Protein AF-A0A931HGM5-F1 (afdb_monomer)

Solvent-accessible surface area (backbone atoms only — not comparable to full-atom values): 10064 Å² total; per-residue (Å²): 142,82,61,87,71,67,80,77,74,72,89,74,84,61,95,77,61,71,68,62,63,55,56,57,54,52,56,56,52,62,60,61,59,74,74,60,76,81,70,80,70,72,78,72,76,71,59,78,75,48,71,65,60,51,50,51,56,50,50,49,51,54,39,51,50,50,28,52,55,41,55,72,74,51,59,32,79,78,29,49,91,59,50,63,74,54,26,58,67,41,88,51,66,53,54,22,47,35,36,49,28,54,55,52,47,52,55,47,51,59,53,30,75,77,73,48,56,67,65,36,38,55,26,47,52,52,39,47,54,51,53,53,49,41,59,56,71,26,65,90,47,67,66,60,51,50,54,50,50,55,50,35,52,48,49,27,54,50,30,47,42,69,59,34,61,61,90,82,76,66,131

Sequence (171 aa):
MESLSDLFSAGTAPWWAAPVALVVGVVLGVVAARGGRKATRQPAPAPVLRATDRALHVRFLQVADNVHNHLFELDRSELADVELDEALQSEDPRLRAIARGIVDLDAIVNEMRLTAPDPVLAAAESAFAFLTAASSDGIDDQDGFRDRYVTEKRRFVDAVRSTHPPATARP

pLDDT: mean 79.05, std 20.34, range [37.41, 98.25]

Mean predicted aligned error: 14.33 Å

Radius of gyration: 28.35 Å; Cα contacts (8 Å, |Δi|>4): 114; chains: 1; bounding box: 48×68×76 Å

Foldseek 3Di:
DDDPVVVPPDDDDPPVPVPPVVVVVVVVVVVVCVPPDPPPPPPDPQDAQDPVNVVLLVQLVVLLVLLLVLLLVDAQVVLEPDDLVNLCVDPPPSSVSNSVSLVSLVVSLVVCVVPPDPQLSVLSVVSSVLSVCCSNRPDPDSVVSVVVNVVSVVSNVVSVCVSNPPPPPDD

Structure (mmCIF, N/CA/C/O backbone):
data_AF-A0A931HGM5-F1
#
_entry.id   AF-A0A931HGM5-F1
#
loop_
_atom_site.group_PDB
_atom_site.id
_atom_site.type_symbol
_atom_site.label_atom_id
_atom_site.label_alt_id
_atom_site.label_comp_id
_atom_site.label_asym_id
_atom_site.label_entity_id
_atom_site.label_seq_id
_atom_site.pdbx_PDB_ins_code
_atom_site.Cartn_x
_atom_site.Cartn_y
_atom_site.Cartn_z
_atom_site.occupancy
_atom_site.B_iso_or_equiv
_atom_site.auth_seq_id
_atom_site.auth_comp_id
_atom_site.auth_asym_id
_atom_site.auth_atom_id
_atom_site.pdbx_PDB_model_num
ATOM 1 N N . MET A 1 1 ? -20.161 -54.044 -53.534 1.00 44.50 1 MET A N 1
ATOM 2 C CA . MET A 1 1 ? -18.789 -53.539 -53.317 1.00 44.50 1 MET A CA 1
ATOM 3 C C . MET A 1 1 ? -18.616 -52.367 -54.255 1.00 44.50 1 MET A C 1
ATOM 5 O O . MET A 1 1 ? -18.161 -52.541 -55.373 1.00 44.50 1 MET A O 1
ATOM 9 N N . GLU A 1 2 ? -19.074 -51.207 -53.806 1.00 37.41 2 GLU A N 1
ATOM 10 C CA . GLU A 1 2 ? -18.875 -49.926 -54.479 1.00 37.41 2 GLU A CA 1
ATOM 11 C C . GLU A 1 2 ? -17.901 -49.151 -53.601 1.00 37.41 2 GLU A C 1
ATOM 13 O O . GLU A 1 2 ? -18.021 -49.126 -52.372 1.00 37.41 2 GLU A O 1
ATOM 18 N N . SER A 1 3 ? -16.818 -48.715 -54.229 1.00 44.69 3 SER A N 1
ATOM 19 C CA . SER A 1 3 ? -15.608 -48.288 -53.549 1.00 44.69 3 SER A CA 1
ATOM 20 C C . SER A 1 3 ? -15.699 -46.817 -53.159 1.00 44.69 3 SER A C 1
ATOM 22 O O . SER A 1 3 ? -16.378 -46.025 -53.806 1.00 44.69 3 SER A O 1
ATOM 24 N N . LEU A 1 4 ? -14.926 -46.432 -52.145 1.00 47.69 4 LEU A N 1
ATOM 25 C CA . LEU A 1 4 ? -14.771 -45.058 -51.653 1.00 47.69 4 LEU A CA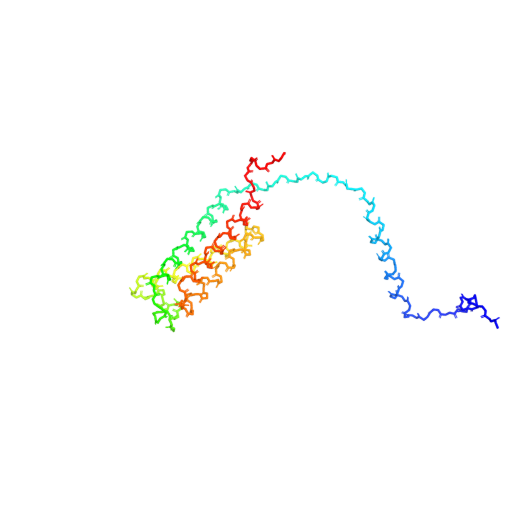 1
ATOM 26 C C . LEU A 1 4 ? -14.318 -44.036 -52.721 1.00 47.69 4 LEU A C 1
ATOM 28 O O . LEU A 1 4 ? -14.215 -42.851 -52.418 1.00 47.69 4 LEU A O 1
ATOM 32 N N . SER A 1 5 ? -14.053 -44.467 -53.958 1.00 53.81 5 SER A N 1
ATOM 33 C CA . SER A 1 5 ? -13.707 -43.586 -55.074 1.00 53.81 5 SER A CA 1
ATOM 34 C C . SER A 1 5 ? -14.916 -42.970 -55.797 1.00 53.81 5 SER A C 1
ATOM 36 O O . SER A 1 5 ? -14.749 -41.922 -56.417 1.00 53.81 5 SER A O 1
ATOM 38 N N . ASP A 1 6 ? -16.137 -43.496 -55.622 1.00 48.44 6 ASP A N 1
ATOM 39 C CA . ASP A 1 6 ? -17.346 -42.901 -56.228 1.00 48.44 6 ASP A CA 1
ATOM 40 C C . ASP A 1 6 ? -17.908 -41.700 -55.449 1.00 48.44 6 ASP A C 1
ATOM 42 O O . ASP A 1 6 ? -18.679 -40.908 -55.990 1.00 48.44 6 ASP A O 1
ATOM 46 N N . LEU A 1 7 ? -17.476 -41.481 -54.200 1.00 48.94 7 LEU A N 1
ATOM 47 C CA . LEU A 1 7 ? -17.937 -40.336 -53.404 1.00 48.94 7 LEU A CA 1
ATOM 48 C C . LEU A 1 7 ? -17.189 -39.022 -53.709 1.00 48.94 7 LEU A C 1
ATOM 50 O O . LEU A 1 7 ? -17.550 -37.980 -53.167 1.00 48.94 7 LEU A O 1
ATOM 54 N N . PHE A 1 8 ? -16.159 -39.045 -54.564 1.00 49.16 8 PHE A N 1
ATOM 55 C CA . PHE A 1 8 ? -15.348 -37.859 -54.885 1.00 49.16 8 PHE A CA 1
ATOM 56 C C . PHE A 1 8 ? -15.570 -37.288 -56.294 1.00 49.16 8 PHE A C 1
ATOM 58 O O . PHE A 1 8 ? -14.955 -36.275 -56.624 1.00 49.16 8 PHE A O 1
ATOM 65 N N . SER A 1 9 ? -16.440 -37.882 -57.121 1.00 52.69 9 SER A N 1
ATOM 66 C CA . SER A 1 9 ? -16.627 -37.439 -58.518 1.00 52.69 9 SER A CA 1
ATOM 67 C C . SER A 1 9 ? -17.987 -36.804 -58.845 1.00 52.69 9 SER A C 1
ATOM 69 O O . SER A 1 9 ? -18.183 -36.319 -59.956 1.00 52.69 9 SER A O 1
ATOM 71 N N . ALA A 1 10 ? -18.922 -36.716 -57.896 1.00 43.66 10 ALA A N 1
ATOM 72 C CA . ALA A 1 10 ? -20.206 -36.056 -58.131 1.00 43.66 10 ALA A CA 1
ATOM 73 C C . ALA A 1 10 ? -20.186 -34.614 -57.604 1.00 43.66 10 ALA A C 1
ATOM 75 O O . ALA A 1 10 ? -20.124 -34.358 -56.402 1.00 43.66 10 ALA A O 1
ATOM 76 N N . GLY A 1 11 ? -20.209 -33.663 -58.536 1.00 51.84 11 GLY A N 1
ATOM 77 C CA . GLY A 1 11 ? -20.207 -32.238 -58.259 1.00 51.84 11 GLY A CA 1
ATOM 78 C C . GLY A 1 11 ? -21.385 -31.783 -57.402 1.00 51.84 11 GLY A C 1
ATOM 79 O O . GLY A 1 11 ? -22.530 -32.141 -57.656 1.00 51.84 11 GLY A O 1
ATOM 80 N N . THR A 1 12 ? -21.056 -30.964 -56.405 1.00 52.06 12 THR A N 1
ATOM 81 C CA . THR A 1 12 ? -21.740 -29.761 -55.889 1.00 52.06 12 THR A CA 1
ATOM 82 C C . THR A 1 12 ? -21.329 -29.623 -54.426 1.00 52.06 12 THR A C 1
ATOM 84 O O . THR A 1 12 ? -21.942 -30.195 -53.534 1.00 52.06 12 THR A O 1
ATOM 87 N N . ALA A 1 13 ? -20.235 -28.902 -54.158 1.00 46.31 13 ALA A N 1
ATOM 88 C CA . ALA A 1 13 ? -19.852 -28.624 -52.779 1.00 46.31 13 ALA A CA 1
ATOM 89 C C . ALA A 1 13 ? -20.894 -27.662 -52.172 1.00 46.31 13 ALA A C 1
ATOM 91 O O . ALA A 1 13 ? -21.050 -26.548 -52.683 1.00 46.31 13 ALA A O 1
ATOM 92 N N . PRO A 1 14 ? -21.632 -28.057 -51.119 1.00 50.88 14 PRO A N 1
ATOM 93 C CA . PRO A 1 14 ? -22.568 -27.167 -50.453 1.00 50.88 14 PRO A CA 1
ATOM 94 C C . PRO A 1 14 ? -21.780 -26.033 -49.792 1.00 50.88 14 PRO A C 1
ATOM 96 O O . PRO A 1 14 ? -20.697 -26.242 -49.242 1.00 50.88 14 PRO A O 1
ATOM 99 N N . TRP A 1 15 ? -22.337 -24.823 -49.824 1.00 54.81 15 TRP A N 1
ATOM 100 C CA . TRP A 1 15 ? -21.762 -23.552 -49.349 1.00 54.81 15 TRP A CA 1
ATOM 101 C C . TRP A 1 15 ? -21.380 -23.522 -47.848 1.00 54.81 15 TRP A C 1
ATOM 103 O O . TRP A 1 15 ? -21.013 -22.485 -47.307 1.00 54.81 15 TRP A O 1
ATOM 113 N N . TRP A 1 16 ? -21.464 -24.667 -47.169 1.00 53.88 16 TRP A N 1
ATOM 114 C CA . TRP A 1 16 ? -21.264 -24.876 -45.739 1.00 53.88 16 TRP A CA 1
ATOM 115 C C . TRP A 1 16 ? -19.923 -25.586 -45.490 1.00 53.88 16 TRP A C 1
ATOM 117 O O . TRP A 1 16 ? -19.516 -25.746 -44.346 1.00 53.88 16 TRP A O 1
ATOM 127 N N . ALA A 1 17 ? -19.215 -26.002 -46.550 1.00 48.31 17 ALA A N 1
ATOM 128 C CA . ALA A 1 17 ? -17.909 -26.660 -46.475 1.00 48.31 17 ALA A CA 1
ATOM 129 C C . ALA A 1 17 ? -16.714 -25.681 -46.429 1.00 48.31 17 ALA A C 1
ATOM 131 O O . ALA A 1 17 ? -15.567 -26.105 -46.297 1.00 48.31 17 ALA A O 1
ATOM 132 N N . ALA A 1 18 ? -16.962 -24.369 -46.490 1.00 50.12 18 ALA A N 1
ATOM 133 C CA . ALA A 1 18 ? -15.926 -23.341 -46.391 1.00 50.12 18 ALA A CA 1
ATOM 134 C C . ALA A 1 18 ? -15.242 -23.183 -45.005 1.00 50.12 18 ALA A C 1
ATOM 136 O O . ALA A 1 18 ? -14.083 -22.771 -44.997 1.00 50.12 18 ALA A O 1
ATOM 137 N N . PRO A 1 19 ? -15.833 -23.524 -43.835 1.00 48.06 19 PRO A N 1
ATOM 138 C CA . PRO A 1 19 ? -15.134 -23.326 -42.564 1.00 48.06 19 PRO A CA 1
ATOM 139 C C . PRO A 1 19 ? -14.239 -24.506 -42.151 1.00 48.06 19 PRO A C 1
ATOM 141 O O . PRO A 1 19 ? -13.358 -24.331 -41.313 1.00 48.06 19 PRO A O 1
ATOM 144 N N . VAL A 1 20 ? -14.410 -25.704 -42.722 1.00 47.19 20 VAL A N 1
ATOM 145 C CA . VAL A 1 20 ? -13.714 -26.911 -42.225 1.00 47.19 20 VAL A CA 1
ATOM 146 C C . VAL A 1 20 ? -12.306 -27.069 -42.818 1.00 47.19 20 VAL A C 1
ATOM 148 O O . VAL A 1 20 ? -11.400 -27.546 -42.137 1.00 47.19 20 VAL A O 1
ATOM 151 N N . ALA A 1 21 ? -12.061 -26.575 -44.036 1.00 43.62 21 ALA A N 1
ATOM 152 C CA . ALA A 1 21 ? -10.720 -26.591 -44.635 1.00 43.62 21 ALA A CA 1
ATOM 153 C C . ALA A 1 21 ? -9.740 -25.602 -43.965 1.00 43.62 21 ALA A C 1
ATOM 155 O O . ALA A 1 21 ? -8.526 -25.806 -44.006 1.00 43.62 21 ALA A O 1
ATOM 156 N N . LEU A 1 22 ? -10.252 -24.565 -43.290 1.00 43.91 22 LEU A N 1
ATOM 157 C CA . LEU A 1 22 ? -9.434 -23.574 -42.582 1.00 43.91 22 LEU A CA 1
ATOM 158 C C . LEU A 1 22 ? -8.852 -24.150 -41.277 1.00 43.91 22 LEU A C 1
ATOM 160 O O . LEU A 1 22 ? -7.722 -23.840 -40.907 1.00 43.91 22 LEU A O 1
ATOM 164 N N . VAL A 1 23 ? -9.566 -25.072 -40.624 1.00 47.09 23 VAL A N 1
ATOM 165 C CA . VAL A 1 23 ? -9.097 -25.705 -39.380 1.00 47.09 23 VAL A CA 1
ATOM 166 C C . VAL A 1 23 ? -7.940 -26.676 -39.647 1.00 47.09 23 VAL A C 1
ATOM 168 O O . VAL A 1 23 ? -6.970 -26.701 -38.891 1.00 47.09 23 VAL A O 1
ATOM 171 N N . VAL A 1 24 ? -7.969 -27.418 -40.759 1.00 46.81 24 VAL A N 1
ATOM 172 C CA . VAL A 1 24 ? -6.895 -28.375 -41.098 1.00 46.81 24 VAL A CA 1
ATOM 173 C C . VAL A 1 24 ? -5.611 -27.659 -41.549 1.00 46.81 24 VAL A C 1
ATOM 175 O O . VAL A 1 24 ? -4.514 -28.087 -41.188 1.00 46.81 24 VAL A O 1
ATOM 178 N N . GLY A 1 25 ? -5.723 -26.523 -42.249 1.00 42.84 25 GLY A N 1
ATOM 179 C CA . GLY A 1 25 ? -4.566 -25.697 -42.620 1.00 42.84 25 GLY A CA 1
ATOM 180 C C . GLY A 1 25 ? -3.856 -25.059 -41.418 1.00 42.84 25 GLY A C 1
ATOM 181 O O . GLY A 1 25 ? -2.626 -25.011 -41.375 1.00 42.84 25 GLY A O 1
ATOM 182 N N . VAL A 1 26 ? -4.612 -24.633 -40.400 1.00 50.12 26 VAL A N 1
ATOM 183 C CA . VAL A 1 26 ? -4.046 -24.038 -39.177 1.00 50.12 26 VAL A CA 1
ATOM 184 C C . VAL A 1 26 ? -3.312 -25.084 -38.334 1.00 50.12 26 VAL A C 1
ATOM 186 O O . VAL A 1 26 ? -2.217 -24.812 -37.845 1.00 50.12 26 VAL A O 1
ATOM 189 N N . VAL A 1 27 ? -3.835 -26.309 -38.219 1.00 48.22 27 VAL A N 1
ATOM 190 C CA . VAL A 1 27 ? -3.177 -27.362 -37.423 1.00 48.22 27 VAL A CA 1
ATOM 191 C C . VAL A 1 27 ? -1.854 -27.821 -38.059 1.00 48.22 27 VAL A C 1
ATOM 193 O O . VAL A 1 27 ? -0.875 -28.029 -37.341 1.00 48.22 27 VAL A O 1
ATOM 196 N N . LEU A 1 28 ? -1.757 -27.886 -39.393 1.00 46.56 28 LEU A N 1
ATOM 197 C CA . LEU A 1 28 ? -0.495 -28.211 -40.078 1.00 46.56 28 LEU A CA 1
ATOM 198 C C . LEU A 1 28 ? 0.530 -27.061 -40.059 1.00 46.56 28 LEU A C 1
ATOM 200 O O . LEU A 1 28 ? 1.734 -27.323 -39.999 1.00 46.56 28 LEU A O 1
ATOM 204 N N . GLY A 1 29 ? 0.085 -25.800 -40.009 1.00 40.12 29 GLY A N 1
ATOM 205 C CA . GLY A 1 29 ? 0.968 -24.647 -39.779 1.00 40.12 29 GLY A CA 1
ATOM 206 C C . GLY A 1 29 ? 1.578 -24.622 -38.370 1.00 40.12 29 GLY A C 1
ATOM 207 O O . GLY A 1 29 ? 2.754 -24.295 -38.202 1.00 40.12 29 GLY A O 1
ATOM 208 N N . VAL A 1 30 ? 0.814 -25.045 -37.357 1.00 49.66 30 VAL A N 1
ATOM 209 C CA . VAL A 1 30 ? 1.266 -25.083 -35.953 1.00 49.66 30 VAL A CA 1
ATOM 210 C C . VAL A 1 30 ? 2.291 -26.199 -35.701 1.00 49.66 30 VAL A C 1
ATOM 212 O O . VAL A 1 30 ? 3.183 -26.033 -34.867 1.00 49.66 30 VAL A O 1
ATOM 215 N N . VAL A 1 31 ? 2.248 -27.308 -36.450 1.00 45.56 31 VAL A N 1
ATOM 216 C CA . VAL A 1 31 ? 3.240 -28.393 -36.309 1.00 45.56 31 VAL A CA 1
ATOM 217 C C . VAL A 1 31 ? 4.536 -28.103 -37.084 1.00 45.56 31 VAL A C 1
ATOM 219 O O . VAL A 1 31 ? 5.619 -28.416 -36.587 1.00 45.56 31 VAL A O 1
ATOM 222 N N . ALA A 1 32 ? 4.479 -27.417 -38.234 1.00 46.56 32 ALA A N 1
ATOM 223 C CA . ALA A 1 32 ? 5.679 -27.037 -38.995 1.00 46.56 32 ALA A CA 1
ATOM 224 C C . ALA A 1 32 ? 6.484 -25.885 -38.351 1.00 46.56 32 ALA A C 1
ATOM 226 O O . ALA A 1 32 ? 7.706 -25.815 -38.502 1.00 46.56 32 ALA A O 1
ATOM 227 N N . ALA A 1 33 ? 5.842 -25.023 -37.555 1.00 45.97 33 ALA A N 1
ATOM 228 C CA . ALA A 1 33 ? 6.525 -23.959 -36.812 1.00 45.97 33 ALA A CA 1
ATOM 229 C C . ALA A 1 33 ? 7.377 -24.469 -35.629 1.00 45.97 33 ALA A C 1
ATOM 231 O O . ALA A 1 33 ? 8.134 -23.698 -35.039 1.00 45.97 33 ALA A O 1
ATOM 232 N N . ARG A 1 34 ? 7.325 -25.770 -35.298 1.00 46.25 34 ARG A N 1
ATOM 233 C CA . ARG A 1 34 ? 8.162 -26.375 -34.245 1.00 46.25 34 ARG A CA 1
ATOM 234 C C . ARG A 1 34 ? 9.606 -26.659 -34.694 1.00 46.25 34 ARG A C 1
ATOM 236 O O . ARG A 1 34 ? 10.449 -26.952 -33.851 1.00 46.25 34 ARG A O 1
ATOM 243 N N . GLY A 1 35 ? 9.900 -26.540 -35.994 1.00 47.34 35 GLY A N 1
ATOM 244 C CA . GLY A 1 35 ? 11.244 -26.689 -36.578 1.00 47.34 35 GLY A CA 1
ATOM 245 C C . GLY A 1 35 ? 11.907 -25.373 -37.011 1.00 47.34 35 GLY A C 1
ATOM 246 O O . GLY A 1 35 ? 13.024 -25.380 -37.530 1.00 47.34 35 GLY A O 1
ATOM 247 N N . GLY A 1 36 ? 11.233 -24.236 -36.815 1.00 39.41 36 GLY A N 1
ATOM 248 C CA . GLY A 1 36 ? 11.745 -22.919 -37.176 1.00 39.41 36 GLY A CA 1
ATOM 249 C C . GLY A 1 36 ? 12.859 -22.491 -36.229 1.00 39.41 36 GLY A C 1
ATOM 250 O O . GLY A 1 36 ? 12.602 -22.166 -35.074 1.00 39.41 36 GLY A O 1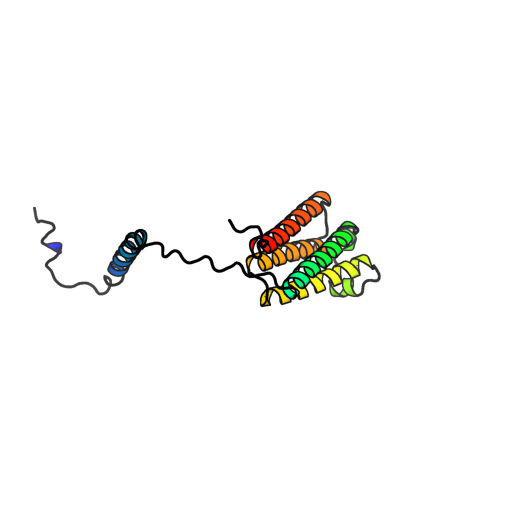
ATOM 251 N N . ARG A 1 37 ? 14.096 -22.530 -36.734 1.00 48.97 37 ARG A N 1
ATOM 252 C CA . ARG A 1 37 ? 15.330 -21.970 -36.159 1.00 48.97 37 ARG A CA 1
ATOM 253 C C . ARG A 1 37 ? 15.045 -20.929 -35.074 1.00 48.97 37 ARG A C 1
ATOM 255 O O . ARG A 1 37 ? 14.545 -19.847 -35.376 1.00 48.97 37 ARG A O 1
ATOM 262 N N . LYS A 1 38 ? 15.428 -21.246 -33.831 1.00 45.50 38 LYS A N 1
ATOM 263 C CA . LYS A 1 38 ? 15.624 -20.253 -32.772 1.00 45.50 38 LYS A CA 1
ATOM 264 C C . LYS A 1 38 ? 16.602 -19.215 -33.313 1.00 45.50 38 LYS A C 1
ATOM 266 O O . LYS A 1 38 ? 17.812 -19.405 -33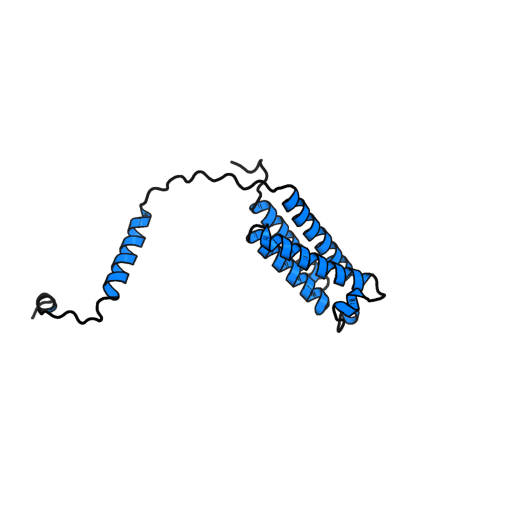.242 1.00 45.50 38 LYS A O 1
ATOM 271 N N . ALA A 1 39 ? 16.075 -18.132 -33.872 1.00 49.34 39 ALA A N 1
ATOM 272 C CA . ALA A 1 39 ? 16.796 -16.882 -33.886 1.00 49.34 39 ALA A CA 1
ATOM 273 C C . ALA A 1 39 ? 17.118 -16.625 -32.417 1.00 49.34 39 ALA A C 1
ATOM 275 O O . ALA A 1 39 ? 16.211 -16.489 -31.592 1.00 49.34 39 ALA A O 1
ATOM 276 N N . THR A 1 40 ? 18.399 -16.689 -32.072 1.00 51.84 40 THR A N 1
ATOM 277 C CA . THR A 1 40 ? 18.929 -16.228 -30.797 1.00 51.84 40 THR A CA 1
ATOM 278 C C . THR A 1 40 ? 18.583 -14.750 -30.716 1.00 51.84 40 THR A C 1
ATOM 280 O O . THR A 1 40 ? 19.341 -13.884 -31.141 1.00 51.84 40 THR A O 1
ATOM 283 N N . ARG A 1 41 ? 17.363 -14.462 -30.249 1.00 55.41 41 ARG A N 1
ATOM 284 C CA . ARG A 1 41 ? 16.932 -13.125 -29.885 1.00 55.41 41 ARG A CA 1
ATOM 285 C C . ARG A 1 41 ? 17.872 -12.749 -28.760 1.00 55.41 41 ARG A C 1
ATOM 287 O O . ARG A 1 41 ? 17.796 -13.323 -27.676 1.00 55.41 41 ARG A O 1
ATOM 294 N N . GLN A 1 42 ? 18.831 -11.890 -29.082 1.00 52.94 42 GLN A N 1
ATOM 295 C CA . GLN A 1 42 ? 19.751 -11.340 -28.105 1.00 52.94 42 GLN A CA 1
ATOM 296 C C . GLN A 1 42 ? 18.889 -10.847 -26.938 1.00 52.94 42 GLN A C 1
ATOM 298 O O . GLN A 1 42 ? 17.936 -10.101 -27.196 1.00 52.94 42 GLN A O 1
ATOM 303 N N . PRO A 1 43 ? 19.115 -11.325 -25.700 1.00 57.41 43 PRO A N 1
ATOM 304 C CA . PRO A 1 43 ? 18.337 -10.857 -24.569 1.00 57.41 43 PRO A CA 1
ATOM 305 C C . PRO A 1 43 ? 18.522 -9.345 -24.510 1.00 57.41 43 PRO A C 1
ATOM 307 O O . PRO A 1 43 ? 19.642 -8.855 -24.342 1.00 57.41 43 PRO A O 1
ATOM 310 N N . ALA A 1 44 ? 17.434 -8.606 -24.740 1.00 61.72 44 ALA A N 1
ATOM 311 C CA . ALA A 1 44 ? 17.449 -7.170 -24.540 1.00 61.72 44 ALA A CA 1
ATOM 312 C C . ALA A 1 44 ? 17.893 -6.935 -23.089 1.00 61.72 44 ALA A C 1
ATOM 314 O O . ALA A 1 44 ? 17.422 -7.651 -22.197 1.00 61.72 44 ALA A O 1
ATOM 315 N N . PRO A 1 45 ? 18.834 -6.011 -22.840 1.00 60.91 45 PRO A N 1
ATOM 316 C CA . PRO A 1 45 ? 19.283 -5.747 -21.485 1.00 60.91 45 PRO A CA 1
ATOM 317 C C . PRO A 1 45 ? 18.064 -5.405 -20.628 1.00 60.91 45 PRO A C 1
ATOM 319 O O . PRO A 1 45 ? 17.244 -4.577 -21.027 1.00 60.91 45 PRO A O 1
ATOM 322 N N . ALA A 1 46 ? 17.940 -6.067 -19.473 1.00 63.72 46 ALA A N 1
ATOM 323 C CA . ALA A 1 46 ? 16.863 -5.779 -18.536 1.00 63.72 46 ALA A CA 1
ATOM 324 C C . ALA A 1 46 ? 16.837 -4.269 -18.234 1.00 63.72 46 ALA A C 1
ATOM 326 O O . ALA A 1 46 ? 17.912 -3.675 -18.052 1.00 63.72 46 ALA A O 1
ATOM 327 N N . PRO A 1 47 ? 15.652 -3.637 -18.226 1.00 67.75 47 PRO A N 1
ATOM 328 C CA . PRO A 1 47 ? 15.540 -2.203 -18.020 1.00 67.75 47 PRO A CA 1
ATOM 329 C C . PRO A 1 47 ? 16.115 -1.833 -16.652 1.00 67.75 47 PRO A C 1
ATOM 331 O O . PRO A 1 47 ? 15.726 -2.377 -15.617 1.00 67.75 47 PRO A O 1
ATOM 334 N N . VAL A 1 48 ? 17.068 -0.902 -16.650 1.00 75.25 48 VAL A N 1
ATOM 335 C CA . VAL A 1 48 ? 17.651 -0.366 -15.417 1.00 75.25 48 VAL A CA 1
ATOM 336 C C . VAL A 1 48 ? 16.559 0.379 -14.652 1.00 75.25 48 VAL A C 1
ATOM 338 O O . VAL A 1 48 ? 15.891 1.239 -15.227 1.00 75.25 48 VAL A O 1
ATOM 341 N N . LEU A 1 49 ? 16.387 0.062 -13.365 1.00 79.25 49 LEU A N 1
ATOM 342 C CA . LEU A 1 49 ? 15.458 0.780 -12.491 1.00 79.25 49 LEU A CA 1
ATOM 343 C C . LEU A 1 49 ? 15.882 2.248 -12.396 1.00 79.25 49 LEU A C 1
ATOM 345 O O . LEU A 1 49 ? 16.976 2.549 -11.907 1.00 79.25 49 LEU A O 1
ATOM 349 N N . ARG A 1 50 ? 15.029 3.165 -12.859 1.00 83.50 50 ARG A N 1
ATOM 350 C CA . ARG A 1 50 ? 15.313 4.600 -12.764 1.00 83.50 50 ARG A CA 1
ATOM 351 C C . ARG A 1 50 ? 15.197 5.056 -11.311 1.00 83.50 50 ARG A C 1
ATOM 353 O O . ARG A 1 50 ? 14.477 4.465 -10.509 1.00 83.50 50 ARG A O 1
ATOM 360 N N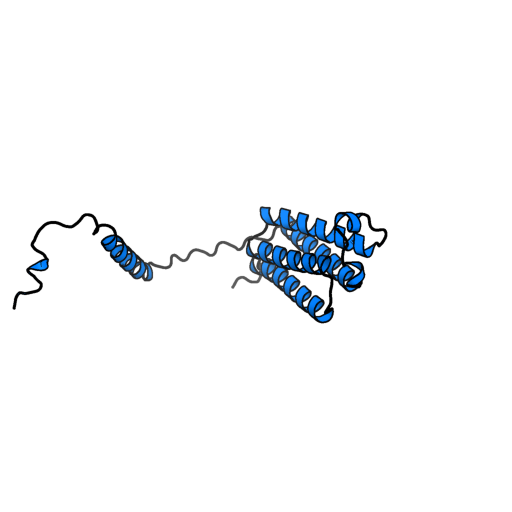 . ALA A 1 51 ? 15.900 6.135 -10.966 1.00 83.19 51 ALA A N 1
ATOM 361 C CA . ALA A 1 51 ? 15.872 6.685 -9.610 1.00 83.19 51 ALA A CA 1
ATOM 362 C C . ALA A 1 51 ? 14.454 7.097 -9.173 1.00 83.19 51 ALA A C 1
ATOM 364 O O . ALA A 1 51 ? 14.085 6.852 -8.028 1.00 83.19 51 ALA A O 1
ATOM 365 N N . THR A 1 52 ? 13.660 7.659 -10.090 1.00 82.31 52 THR A N 1
ATOM 366 C CA . THR A 1 52 ? 12.262 8.048 -9.846 1.00 82.31 52 THR A CA 1
ATOM 367 C C . THR A 1 52 ? 11.382 6.837 -9.544 1.00 82.31 52 THR A C 1
ATOM 369 O O . THR A 1 52 ? 10.736 6.810 -8.502 1.00 82.31 52 THR A O 1
ATOM 372 N N . ASP A 1 53 ? 11.446 5.794 -10.374 1.00 87.50 53 ASP A N 1
ATOM 373 C CA . ASP A 1 53 ? 10.685 4.552 -10.171 1.00 87.50 53 ASP A CA 1
ATOM 374 C C . ASP A 1 53 ? 11.068 3.896 -8.834 1.00 87.50 53 ASP A C 1
ATOM 376 O O . ASP A 1 53 ? 10.222 3.450 -8.062 1.00 87.50 53 ASP A O 1
ATOM 380 N N . ARG A 1 54 ? 12.365 3.907 -8.495 1.00 90.56 54 ARG A N 1
ATOM 381 C CA . ARG A 1 54 ? 12.846 3.436 -7.192 1.00 90.56 54 ARG A CA 1
ATOM 382 C C . ARG A 1 54 ? 12.258 4.246 -6.037 1.00 90.56 54 ARG A C 1
ATOM 384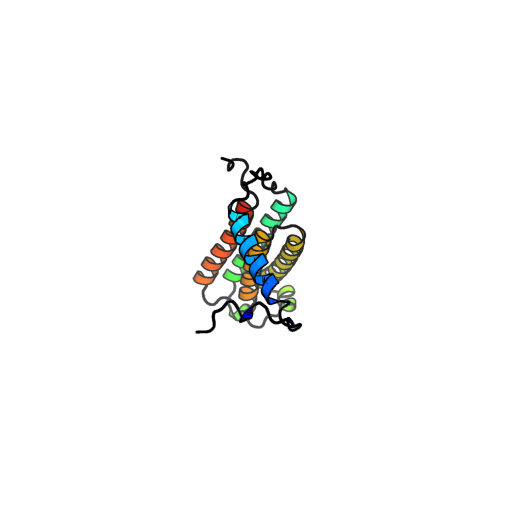 O O . ARG A 1 54 ? 11.875 3.649 -5.034 1.00 90.56 54 ARG A O 1
ATOM 391 N N . ALA A 1 55 ? 12.224 5.573 -6.148 1.00 93.38 55 ALA A N 1
ATOM 392 C CA . ALA A 1 55 ? 11.660 6.437 -5.116 1.00 93.38 55 ALA A CA 1
ATOM 393 C C . ALA A 1 55 ? 10.164 6.157 -4.915 1.00 93.38 55 ALA A C 1
ATOM 395 O O . ALA A 1 55 ? 9.724 6.052 -3.772 1.00 93.38 55 ALA A O 1
ATOM 396 N N . LEU A 1 56 ? 9.418 5.941 -6.003 1.00 95.12 56 LEU A N 1
ATOM 397 C CA . LEU A 1 56 ? 8.003 5.579 -5.958 1.00 95.12 56 LEU A CA 1
ATOM 398 C C . LEU A 1 56 ? 7.781 4.234 -5.247 1.00 95.12 56 LEU A C 1
ATOM 400 O O . LEU A 1 56 ? 6.982 4.158 -4.317 1.00 95.12 56 LEU A O 1
ATOM 404 N N . HIS A 1 57 ? 8.554 3.197 -5.593 1.00 95.44 57 HIS A N 1
ATOM 405 C CA . HIS A 1 57 ? 8.467 1.886 -4.932 1.00 95.44 57 HIS A CA 1
ATOM 406 C C . HIS A 1 57 ? 8.819 1.943 -3.436 1.00 95.44 57 HIS A C 1
ATOM 408 O O . HIS A 1 57 ? 8.209 1.252 -2.622 1.00 95.44 57 HIS A O 1
ATOM 414 N N . VAL A 1 58 ? 9.811 2.755 -3.057 1.00 96.75 58 VAL A N 1
ATOM 415 C CA . VAL A 1 58 ? 10.179 2.951 -1.645 1.00 96.75 58 VAL A CA 1
ATOM 416 C C . VAL A 1 58 ? 9.079 3.701 -0.899 1.00 96.75 58 VAL A C 1
ATOM 418 O O . VAL A 1 58 ? 8.733 3.305 0.211 1.00 96.75 58 VAL A O 1
ATOM 421 N N . ARG A 1 59 ? 8.497 4.740 -1.511 1.00 97.50 59 ARG A N 1
ATOM 422 C CA . ARG A 1 59 ? 7.377 5.485 -0.932 1.00 97.50 59 ARG A CA 1
ATOM 423 C C . ARG A 1 59 ? 6.166 4.578 -0.717 1.00 97.50 59 ARG A C 1
ATOM 425 O O . ARG A 1 59 ? 5.598 4.615 0.367 1.00 97.50 59 ARG A O 1
ATOM 432 N N . PHE A 1 60 ? 5.830 3.726 -1.690 1.00 98.19 60 PHE A N 1
ATOM 433 C CA . PHE A 1 60 ? 4.773 2.721 -1.546 1.00 98.19 60 PHE A CA 1
ATOM 434 C C . PHE A 1 60 ? 4.985 1.860 -0.294 1.00 98.19 60 PHE A C 1
ATOM 436 O O . PHE A 1 60 ? 4.108 1.785 0.562 1.00 98.19 60 PHE A O 1
ATOM 443 N N . LEU A 1 61 ? 6.179 1.273 -0.145 1.00 98.19 61 LEU A N 1
ATOM 444 C CA . LEU A 1 61 ? 6.513 0.440 1.013 1.00 98.19 61 LEU A CA 1
ATOM 445 C C . LEU A 1 61 ? 6.453 1.208 2.332 1.00 98.19 61 LEU A C 1
ATOM 447 O O . LEU A 1 61 ? 5.974 0.671 3.324 1.00 98.19 61 LEU A O 1
ATOM 451 N N . GLN A 1 62 ? 6.928 2.452 2.350 1.00 98.19 62 GLN A N 1
ATOM 452 C CA . GLN A 1 62 ? 6.915 3.275 3.554 1.00 98.19 62 GLN A CA 1
ATOM 453 C C . GLN A 1 62 ? 5.487 3.587 4.013 1.00 98.19 62 GLN A C 1
ATOM 455 O O . GLN A 1 62 ? 5.199 3.493 5.204 1.00 98.19 62 GLN A O 1
ATOM 460 N N . VAL A 1 63 ? 4.594 3.944 3.085 1.00 98.19 63 VAL A N 1
ATOM 461 C CA . VAL A 1 63 ? 3.189 4.214 3.417 1.00 98.19 63 VAL A CA 1
ATOM 462 C C . VAL A 1 63 ? 2.480 2.922 3.828 1.00 98.19 63 VAL A C 1
ATOM 464 O O . VAL A 1 63 ? 1.788 2.917 4.842 1.00 98.19 63 VAL A O 1
ATOM 467 N N . ALA A 1 64 ? 2.710 1.814 3.115 1.00 97.94 64 ALA A N 1
ATOM 468 C CA . ALA A 1 64 ? 2.144 0.509 3.457 1.00 97.94 64 ALA A CA 1
ATOM 469 C C . ALA A 1 64 ? 2.570 0.045 4.860 1.00 97.94 64 ALA A C 1
ATOM 471 O O . ALA A 1 64 ? 1.729 -0.389 5.643 1.00 97.94 64 ALA A O 1
ATOM 472 N N . ASP A 1 65 ? 3.853 0.206 5.206 1.00 97.75 65 ASP A N 1
ATOM 473 C CA . ASP A 1 65 ? 4.376 -0.124 6.535 1.00 97.75 65 ASP A CA 1
ATOM 474 C C . ASP A 1 65 ? 3.732 0.750 7.616 1.00 97.75 65 ASP A C 1
ATOM 476 O O . ASP A 1 65 ? 3.403 0.257 8.692 1.00 97.75 65 ASP A O 1
ATOM 480 N N . ASN A 1 66 ? 3.518 2.035 7.330 1.00 96.50 66 ASN A N 1
ATOM 481 C CA . ASN A 1 66 ? 2.871 2.944 8.268 1.00 96.50 66 ASN A CA 1
ATOM 482 C C . ASN A 1 66 ? 1.407 2.556 8.532 1.00 96.50 66 ASN A C 1
ATOM 484 O O . ASN A 1 66 ? 0.987 2.473 9.683 1.00 96.50 66 ASN A O 1
ATOM 488 N N . VAL A 1 67 ? 0.648 2.266 7.470 1.00 96.38 67 VAL A N 1
ATOM 489 C CA . VAL A 1 67 ? -0.742 1.795 7.576 1.00 96.38 67 VAL A CA 1
ATOM 490 C C . VAL A 1 67 ? -0.803 0.480 8.347 1.00 96.38 67 VAL A C 1
ATOM 492 O O . VAL A 1 67 ? -1.589 0.364 9.281 1.00 96.38 67 VAL A O 1
ATOM 495 N N . HIS A 1 68 ? 0.054 -0.486 8.006 1.00 95.94 68 HIS A N 1
ATOM 496 C CA . HIS A 1 68 ? 0.127 -1.771 8.698 1.00 95.94 68 HIS A CA 1
ATOM 497 C C . HIS A 1 68 ? 0.376 -1.608 10.202 1.00 95.94 68 HIS A C 1
ATOM 499 O O . HIS A 1 68 ? -0.331 -2.217 11.001 1.00 95.94 68 HIS A O 1
ATOM 505 N N . ASN A 1 69 ? 1.348 -0.777 10.588 1.00 94.50 69 ASN A N 1
ATOM 506 C CA . ASN A 1 69 ? 1.684 -0.567 11.995 1.00 94.50 69 ASN A CA 1
ATOM 507 C C . ASN A 1 69 ? 0.530 0.084 12.765 1.00 94.50 69 ASN A C 1
ATOM 509 O O . ASN A 1 69 ? 0.219 -0.355 13.866 1.00 94.50 69 ASN A O 1
ATOM 513 N N . HIS A 1 70 ? -0.136 1.089 12.190 1.00 93.62 70 HIS A N 1
ATOM 514 C CA . HIS A 1 70 ? -1.275 1.722 12.855 1.00 93.62 70 HIS A CA 1
ATOM 515 C C . HIS A 1 70 ? -2.494 0.806 12.943 1.00 93.62 70 HIS A C 1
ATOM 517 O O . HIS A 1 70 ? -3.152 0.794 13.977 1.00 93.62 70 HIS A O 1
ATOM 523 N N . LEU A 1 71 ? -2.764 0.005 11.909 1.00 91.06 71 LEU A N 1
ATOM 524 C CA . LEU A 1 71 ? -3.815 -1.014 11.959 1.00 91.06 71 LEU A CA 1
ATOM 525 C C . LEU A 1 71 ? -3.537 -2.066 13.036 1.00 91.06 71 LEU A C 1
ATOM 527 O O . LEU A 1 71 ? -4.461 -2.527 13.690 1.00 91.06 71 LEU A O 1
ATOM 531 N N . PHE A 1 72 ? -2.270 -2.423 13.247 1.00 87.19 72 PHE A N 1
ATOM 532 C CA . PHE A 1 72 ? -1.878 -3.360 14.298 1.00 87.19 72 PHE A CA 1
ATOM 533 C C . PHE A 1 72 ? -2.097 -2.799 15.717 1.00 87.19 72 PHE A C 1
ATOM 535 O O . PHE A 1 72 ? -2.244 -3.565 16.665 1.00 87.19 72 PHE A O 1
ATOM 542 N N . GLU A 1 73 ? -2.107 -1.473 15.877 1.00 84.94 73 GLU A N 1
ATOM 543 C CA . GLU A 1 73 ? -2.315 -0.792 17.163 1.00 84.94 73 GLU A CA 1
ATOM 544 C C . GLU A 1 73 ? -3.789 -0.495 17.492 1.00 84.94 73 GLU A C 1
ATOM 546 O O . GLU A 1 73 ? -4.067 -0.051 18.608 1.00 84.94 73 GLU A O 1
ATOM 551 N N . LEU A 1 74 ? -4.699 -0.673 16.532 1.00 82.56 74 LEU A N 1
ATOM 552 C CA . LEU A 1 74 ? -6.120 -0.330 16.634 1.00 82.56 74 LEU A CA 1
ATOM 553 C C . LEU A 1 74 ? -6.973 -1.580 16.851 1.00 82.56 74 LEU A C 1
ATOM 555 O O . LEU A 1 74 ? -6.775 -2.605 16.196 1.00 82.56 74 LEU A O 1
ATOM 559 N N . ASP A 1 75 ? -7.959 -1.476 17.740 1.00 77.94 75 ASP A N 1
ATOM 560 C CA . ASP A 1 75 ? -8.930 -2.548 17.938 1.00 77.94 75 ASP A CA 1
ATOM 561 C C . ASP A 1 75 ? -9.978 -2.535 16.818 1.00 77.94 75 ASP A C 1
ATOM 563 O O . ASP A 1 75 ? -10.403 -1.485 16.334 1.00 77.94 75 ASP A O 1
ATOM 567 N N . ARG A 1 76 ? -10.465 -3.718 16.424 1.00 76.19 76 ARG A N 1
ATOM 568 C CA . ARG A 1 76 ? -11.484 -3.860 15.367 1.00 76.19 76 ARG A CA 1
ATOM 569 C C . ARG A 1 76 ? -12.717 -2.982 15.597 1.00 76.19 76 ARG A C 1
ATOM 571 O O . ARG A 1 76 ? -13.260 -2.433 14.643 1.00 76.19 76 ARG A O 1
ATOM 578 N N . SER A 1 77 ? -13.162 -2.855 16.845 1.00 75.25 77 SER A N 1
ATOM 579 C CA . SER A 1 77 ? -14.335 -2.049 17.199 1.00 75.25 77 SER A CA 1
ATOM 580 C C . SER A 1 77 ? -14.152 -0.553 16.953 1.00 75.25 77 SER A C 1
ATOM 582 O O . SER A 1 77 ? -15.144 0.156 16.875 1.00 75.25 77 SER A O 1
ATOM 584 N N . GLU A 1 78 ? -12.911 -0.075 16.858 1.00 76.88 78 GLU A N 1
ATOM 585 C CA . GLU A 1 78 ? -12.594 1.334 16.599 1.00 76.88 78 GLU A CA 1
ATOM 586 C C . GLU A 1 78 ? -12.582 1.655 15.093 1.00 76.88 78 GLU A C 1
ATOM 588 O O . GLU A 1 78 ? -12.652 2.819 14.709 1.00 76.88 78 GLU A O 1
ATOM 593 N N . LEU A 1 79 ? -12.514 0.624 14.242 1.00 76.94 79 LEU A N 1
ATOM 594 C CA . LEU A 1 79 ? -12.582 0.733 12.780 1.00 76.94 79 LEU A CA 1
ATOM 595 C C . LEU A 1 79 ? -13.977 0.415 12.233 1.00 76.94 79 LEU A C 1
ATOM 597 O O . LEU A 1 79 ? -14.359 0.931 11.184 1.00 76.94 79 LEU A O 1
ATOM 601 N N . ALA A 1 80 ? -14.728 -0.438 12.934 1.00 69.38 80 ALA A N 1
ATOM 602 C CA . ALA A 1 80 ? -16.078 -0.811 12.546 1.00 69.38 80 ALA A CA 1
ATOM 603 C C . ALA A 1 80 ? -16.967 0.438 12.424 1.00 69.38 80 ALA A C 1
ATOM 605 O O . ALA A 1 80 ? -17.031 1.257 13.337 1.00 69.38 80 ALA A O 1
ATOM 606 N N . ASP A 1 81 ? -17.650 0.557 11.287 1.00 72.00 81 ASP A N 1
ATOM 607 C CA . ASP A 1 81 ? -18.610 1.619 10.961 1.00 72.00 81 ASP A CA 1
ATOM 608 C C . ASP A 1 81 ? -18.029 3.029 10.732 1.00 72.00 81 ASP A C 1
ATOM 610 O O . ASP A 1 81 ? -18.800 3.969 10.543 1.00 72.00 81 ASP A O 1
ATOM 614 N N . VAL A 1 82 ? -16.702 3.199 10.680 1.00 80.06 82 VAL A N 1
ATOM 615 C CA . VAL A 1 82 ? -16.093 4.507 10.384 1.00 80.06 82 VAL A CA 1
ATOM 616 C C . VAL A 1 82 ? -15.921 4.699 8.877 1.00 80.06 82 VAL A C 1
ATOM 618 O O . VAL A 1 82 ? -15.167 3.979 8.217 1.00 80.06 82 VAL A O 1
ATOM 621 N N . GLU A 1 83 ? -16.573 5.720 8.320 1.00 86.25 83 GLU A N 1
ATOM 622 C CA . GLU A 1 83 ? -16.367 6.104 6.921 1.00 86.25 83 GLU A CA 1
ATOM 623 C C . GLU A 1 83 ? -15.016 6.815 6.718 1.00 86.25 83 GLU A C 1
ATOM 625 O O . GLU A 1 83 ? -14.492 7.487 7.607 1.00 86.25 83 GLU A O 1
ATOM 630 N N . LEU A 1 84 ? -14.435 6.712 5.515 1.00 84.75 84 LEU A N 1
ATOM 631 C CA . LEU A 1 84 ? -13.108 7.272 5.221 1.00 84.75 84 LEU A CA 1
ATOM 632 C C . LEU A 1 84 ? -13.022 8.787 5.484 1.00 84.75 84 LEU A C 1
ATOM 634 O O . LEU A 1 84 ? -12.026 9.256 6.039 1.00 84.75 84 LEU A O 1
ATOM 638 N N . ASP A 1 85 ? -14.049 9.550 5.104 1.00 87.62 85 ASP A N 1
ATOM 639 C CA . ASP A 1 85 ? -14.081 11.005 5.300 1.00 87.62 85 ASP A CA 1
ATOM 640 C C . ASP A 1 85 ? -14.132 11.380 6.788 1.00 87.62 85 ASP A C 1
ATOM 642 O O . ASP A 1 85 ? -13.475 12.336 7.214 1.00 87.62 85 ASP A O 1
ATOM 646 N N . GLU A 1 86 ? -14.842 10.589 7.594 1.00 87.00 86 GLU A N 1
ATOM 647 C CA . GLU A 1 86 ? -14.874 10.734 9.049 1.00 87.00 86 GLU A CA 1
ATOM 648 C C . GLU A 1 86 ? -13.518 10.370 9.657 1.00 87.00 86 GLU A C 1
ATOM 650 O O . GLU A 1 86 ? -12.976 11.128 10.462 1.00 87.00 86 GLU A O 1
ATOM 655 N N . ALA A 1 87 ? -12.899 9.276 9.207 1.00 88.69 87 ALA A N 1
ATOM 656 C CA . ALA A 1 87 ? -11.570 8.865 9.649 1.00 88.69 87 ALA A CA 1
ATOM 657 C C . ALA A 1 87 ? -10.498 9.931 9.345 1.00 88.69 87 ALA A C 1
ATOM 659 O O . ALA A 1 87 ? -9.628 10.196 10.177 1.00 88.69 87 ALA A O 1
ATOM 660 N N . LEU A 1 88 ? -10.579 10.610 8.194 1.00 91.25 88 LEU A N 1
ATOM 661 C CA . LEU A 1 88 ? -9.680 11.717 7.830 1.00 91.25 88 LEU A CA 1
ATOM 662 C C . LEU A 1 88 ? -9.818 12.942 8.748 1.00 91.25 88 LEU A C 1
ATOM 664 O O . LEU A 1 88 ? -8.852 13.703 8.901 1.00 91.25 88 LEU A O 1
ATOM 668 N N . GLN A 1 89 ? -10.994 13.137 9.343 1.00 92.31 89 GLN A N 1
ATOM 669 C CA . GLN A 1 89 ? -11.303 14.243 10.254 1.00 92.31 89 GLN A CA 1
ATOM 670 C C . GLN A 1 89 ? -11.255 13.838 11.734 1.00 92.31 89 GLN A C 1
ATOM 672 O O . GLN A 1 89 ? -11.263 14.717 12.596 1.00 92.31 89 GLN A O 1
ATOM 677 N N . SER A 1 90 ? -11.148 12.540 12.027 1.00 89.44 90 SER A N 1
ATOM 678 C CA . SER A 1 90 ? -11.156 11.982 13.379 1.00 89.44 90 SER A CA 1
ATOM 679 C C . SER A 1 90 ? -10.103 12.624 14.272 1.00 89.44 90 SER A C 1
ATOM 681 O O . SER A 1 90 ? -8.981 12.884 13.830 1.00 89.44 90 SER A O 1
ATOM 683 N N . GLU A 1 91 ? -10.442 12.863 15.541 1.00 91.19 91 GLU A N 1
ATOM 684 C CA . GLU A 1 91 ? -9.507 13.344 16.563 1.00 91.19 91 GLU A CA 1
ATOM 685 C C . GLU A 1 91 ? -8.457 12.291 16.941 1.00 91.19 91 GLU A C 1
ATOM 687 O O . GLU A 1 91 ? -7.363 12.667 17.369 1.00 91.19 91 GLU A O 1
ATOM 692 N N . ASP A 1 92 ? -8.741 11.005 16.700 1.00 90.00 92 ASP A N 1
ATOM 693 C CA . ASP A 1 92 ? -7.777 9.928 16.895 1.00 90.00 92 ASP A CA 1
ATOM 694 C C . ASP A 1 92 ? -6.655 10.014 15.838 1.00 90.00 92 ASP A C 1
ATOM 696 O O . ASP A 1 92 ? -6.902 9.849 14.634 1.00 90.00 92 ASP A O 1
ATOM 700 N N . PRO A 1 93 ? -5.397 10.264 16.255 1.00 90.69 93 PRO A N 1
ATOM 701 C CA . PRO A 1 93 ? -4.276 10.347 15.331 1.00 90.69 93 PRO A CA 1
ATOM 702 C C . PRO A 1 93 ? -4.022 9.042 14.567 1.00 90.69 93 PRO A C 1
ATOM 704 O O . PRO A 1 93 ? -3.508 9.117 13.450 1.00 90.69 93 PRO A O 1
ATOM 707 N N . ARG A 1 94 ? -4.362 7.872 15.125 1.00 90.44 94 ARG A N 1
ATOM 708 C CA . ARG A 1 94 ? -4.131 6.570 14.482 1.00 90.44 94 ARG A CA 1
ATOM 709 C C . ARG A 1 94 ? -5.116 6.334 13.347 1.00 90.44 94 ARG A C 1
ATOM 711 O O .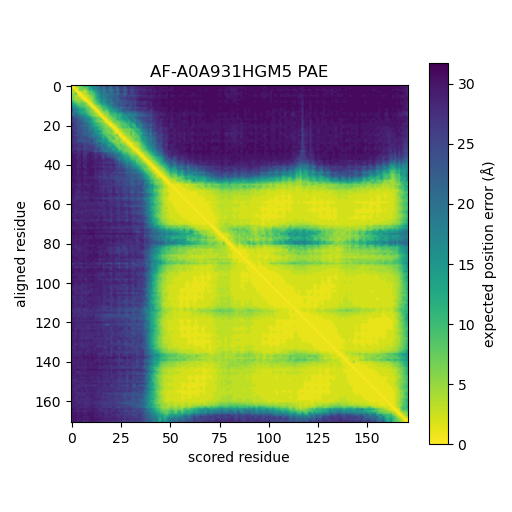 ARG A 1 94 ? -4.689 6.087 12.220 1.00 90.44 94 ARG A O 1
ATOM 718 N N . LEU A 1 95 ? -6.409 6.506 13.618 1.00 91.25 95 LEU A N 1
ATOM 719 C CA . LEU A 1 95 ? -7.466 6.408 12.613 1.00 91.25 95 LEU A CA 1
ATOM 720 C C . LEU A 1 95 ? -7.218 7.383 11.451 1.00 91.25 95 LEU A C 1
ATOM 722 O O . LEU A 1 95 ? -7.250 7.005 10.277 1.00 91.25 95 LEU A O 1
ATOM 726 N N . ARG A 1 96 ? -6.828 8.621 11.779 1.00 93.75 96 ARG A N 1
ATOM 727 C CA . ARG A 1 96 ? -6.449 9.628 10.783 1.00 93.75 96 ARG A CA 1
ATOM 728 C C . ARG A 1 96 ? -5.218 9.232 9.968 1.00 93.75 96 ARG A C 1
ATOM 730 O O . ARG A 1 96 ? -5.157 9.513 8.770 1.00 93.75 96 ARG A O 1
ATOM 737 N N . ALA A 1 97 ? -4.217 8.620 10.600 1.00 94.06 97 ALA A N 1
ATOM 738 C CA . ALA A 1 97 ? -3.008 8.163 9.923 1.00 94.06 97 ALA A CA 1
ATOM 739 C C . ALA A 1 97 ? -3.293 7.002 8.959 1.00 94.06 97 ALA A C 1
ATOM 741 O O . ALA A 1 97 ? -2.753 7.005 7.853 1.00 94.06 97 ALA A O 1
ATOM 742 N N . ILE A 1 98 ? -4.173 6.067 9.332 1.00 93.62 98 ILE A N 1
ATOM 743 C CA . ILE A 1 98 ? -4.627 4.987 8.443 1.00 93.62 98 ILE A CA 1
ATOM 744 C C . ILE A 1 98 ? -5.358 5.570 7.244 1.00 93.62 98 ILE A C 1
ATOM 746 O O . ILE A 1 98 ? -4.968 5.292 6.115 1.00 93.62 98 ILE A O 1
ATOM 750 N N . ALA A 1 99 ? -6.355 6.426 7.470 1.00 94.56 99 ALA A N 1
ATOM 751 C CA . ALA A 1 99 ? -7.143 7.024 6.398 1.00 94.56 99 ALA A CA 1
ATOM 752 C C . ALA A 1 99 ? -6.266 7.784 5.391 1.00 94.56 99 ALA A C 1
ATOM 754 O O . ALA A 1 99 ? -6.354 7.567 4.182 1.00 94.56 99 ALA A O 1
ATOM 755 N N . ARG A 1 100 ? -5.339 8.616 5.888 1.00 96.31 100 ARG A N 1
ATOM 756 C CA . ARG A 1 100 ? -4.353 9.308 5.043 1.00 96.31 100 ARG A CA 1
ATOM 757 C C . ARG A 1 100 ? -3.449 8.332 4.303 1.00 96.31 100 ARG A C 1
ATOM 759 O O . ARG A 1 100 ? -3.194 8.527 3.122 1.00 96.31 100 ARG A O 1
ATOM 766 N N . GLY A 1 101 ? -2.990 7.282 4.978 1.00 97.00 101 GLY A N 1
ATOM 767 C CA . GLY A 1 101 ? -2.149 6.261 4.371 1.00 97.00 101 GLY A CA 1
ATOM 768 C C . GLY A 1 101 ? -2.857 5.483 3.259 1.00 97.00 101 GLY A C 1
ATOM 769 O O . GLY A 1 101 ? -2.244 5.231 2.229 1.00 97.00 101 GLY A O 1
ATOM 770 N N . ILE A 1 102 ? -4.147 5.162 3.407 1.00 97.00 102 ILE A N 1
ATOM 771 C CA . ILE A 1 102 ? -4.949 4.526 2.349 1.00 97.00 102 ILE A CA 1
ATOM 772 C C . ILE A 1 102 ? -5.092 5.455 1.135 1.00 97.00 102 ILE A C 1
ATOM 774 O O . ILE A 1 102 ? -4.884 5.009 0.008 1.00 97.00 102 ILE A O 1
ATOM 778 N N . VAL A 1 103 ? -5.361 6.748 1.349 1.00 97.31 103 VAL A N 1
ATOM 779 C CA . VAL A 1 103 ? -5.414 7.749 0.264 1.00 97.31 103 VAL A CA 1
ATOM 780 C C . VAL A 1 103 ? -4.056 7.896 -0.434 1.00 97.31 103 VAL A C 1
ATOM 782 O O . VAL A 1 103 ? -3.985 7.921 -1.663 1.00 97.31 103 VAL A O 1
ATOM 785 N N . ASP A 1 104 ? -2.965 7.951 0.330 1.00 97.94 104 ASP A N 1
ATOM 786 C CA . ASP A 1 104 ? -1.609 8.028 -0.218 1.00 97.94 104 ASP A CA 1
ATOM 787 C C . ASP A 1 104 ? -1.246 6.770 -1.022 1.00 97.94 104 ASP A C 1
ATOM 789 O O . ASP A 1 104 ? -0.615 6.879 -2.076 1.00 97.94 104 ASP A O 1
ATOM 793 N N . LEU A 1 105 ? -1.646 5.580 -0.560 1.00 98.06 105 LEU A N 1
ATOM 794 C CA . LEU A 1 105 ? -1.446 4.330 -1.297 1.00 98.06 105 LEU A CA 1
ATOM 795 C C . LEU A 1 105 ? -2.217 4.323 -2.615 1.00 98.06 105 LEU A C 1
ATOM 797 O O . LEU A 1 105 ? -1.622 3.966 -3.630 1.00 98.06 105 LEU A O 1
ATOM 801 N N . ASP A 1 106 ? -3.483 4.750 -2.630 1.00 97.62 106 ASP A N 1
ATOM 802 C CA . ASP A 1 106 ? -4.263 4.857 -3.870 1.00 97.62 106 ASP A CA 1
ATOM 803 C C . ASP A 1 106 ? -3.586 5.802 -4.873 1.00 97.62 106 ASP A C 1
ATOM 805 O O . ASP A 1 106 ? -3.379 5.448 -6.036 1.00 97.62 106 ASP A O 1
ATOM 809 N N . ALA A 1 107 ? -3.140 6.976 -4.415 1.00 97.75 107 ALA A N 1
ATOM 810 C CA . ALA A 1 107 ? -2.422 7.928 -5.257 1.00 97.75 107 ALA A CA 1
ATOM 811 C C . ALA A 1 107 ? -1.128 7.328 -5.841 1.00 97.75 107 ALA A C 1
ATOM 813 O O . ALA A 1 107 ? -0.855 7.480 -7.035 1.00 97.75 107 ALA A O 1
ATOM 814 N N . ILE A 1 108 ? -0.351 6.608 -5.025 1.00 97.81 108 ILE A N 1
ATOM 815 C CA . ILE A 1 108 ? 0.881 5.941 -5.466 1.00 97.81 108 ILE A CA 1
ATOM 816 C C . ILE A 1 108 ? 0.570 4.820 -6.464 1.00 97.81 108 ILE A C 1
ATOM 818 O O . ILE A 1 108 ? 1.229 4.735 -7.497 1.00 97.81 108 ILE A O 1
ATOM 822 N N . VAL A 1 109 ? -0.436 3.980 -6.205 1.00 97.69 109 VAL A N 1
ATOM 823 C CA . VAL A 1 109 ? -0.856 2.913 -7.128 1.00 97.69 109 VAL A CA 1
ATOM 824 C C . VAL A 1 109 ? -1.320 3.509 -8.459 1.00 97.69 109 VAL A C 1
ATOM 826 O O . VAL A 1 109 ? -0.938 3.010 -9.517 1.00 97.69 109 VAL A O 1
ATOM 829 N N . ASN A 1 110 ? -2.061 4.617 -8.436 1.00 97.38 110 ASN A N 1
ATOM 830 C CA . ASN A 1 110 ? -2.462 5.338 -9.643 1.00 97.38 110 ASN A CA 1
ATOM 831 C C . ASN A 1 110 ? -1.264 5.880 -10.438 1.00 97.38 110 ASN A C 1
ATOM 833 O O . ASN A 1 110 ? -1.258 5.795 -11.665 1.00 97.38 110 ASN A O 1
ATOM 837 N N . GLU A 1 111 ? -0.218 6.369 -9.773 1.00 96.44 111 GLU A N 1
ATOM 838 C CA . GLU A 1 111 ? 1.030 6.757 -10.442 1.00 96.44 111 GLU A CA 1
ATOM 839 C C . GLU A 1 111 ? 1.767 5.538 -11.030 1.00 96.44 111 GLU A C 1
ATOM 841 O O . GLU A 1 111 ? 2.271 5.575 -12.158 1.00 96.44 111 GLU A O 1
ATOM 846 N N . MET A 1 112 ? 1.776 4.416 -10.304 1.00 95.81 112 MET A N 1
ATOM 847 C CA . MET A 1 112 ? 2.361 3.157 -10.767 1.00 95.81 112 MET A CA 1
ATOM 848 C C . MET A 1 112 ? 1.629 2.590 -11.986 1.00 95.81 112 MET A C 1
ATOM 850 O O . MET A 1 112 ? 2.285 2.031 -12.859 1.00 95.8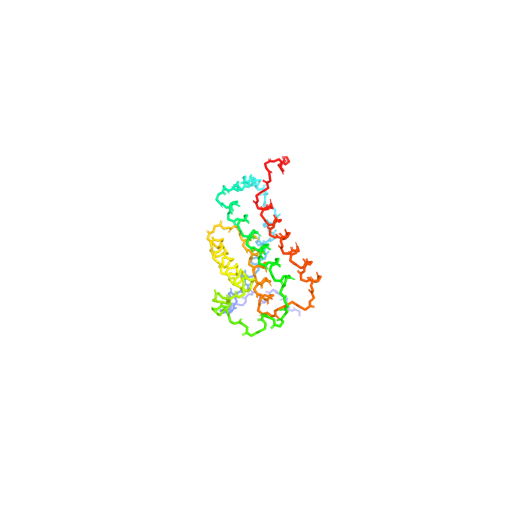1 112 MET A O 1
ATOM 854 N N . ARG A 1 113 ? 0.313 2.797 -12.129 1.00 95.81 113 ARG A N 1
ATOM 855 C CA . ARG A 1 113 ? -0.440 2.406 -13.341 1.00 95.81 113 ARG A CA 1
ATOM 856 C C . ARG A 1 113 ? 0.098 3.040 -14.622 1.00 95.81 113 ARG A C 1
ATOM 858 O O . ARG A 1 113 ? -0.112 2.503 -15.705 1.00 95.81 113 ARG A O 1
ATOM 865 N N . LEU A 1 114 ? 0.781 4.177 -14.510 1.00 93.06 114 LEU A N 1
ATOM 866 C CA . LEU A 1 114 ? 1.339 4.902 -15.650 1.00 93.06 114 LEU A CA 1
ATOM 867 C C . LEU A 1 114 ? 2.789 4.513 -15.959 1.00 93.06 114 LEU A C 1
ATOM 869 O O . LEU A 1 114 ? 3.245 4.704 -17.085 1.00 93.06 114 LEU A O 1
ATOM 873 N N . THR A 1 115 ? 3.533 4.031 -14.962 1.00 90.25 115 THR A N 1
ATOM 874 C CA . THR A 1 115 ? 5.003 3.953 -15.025 1.00 90.25 115 THR A CA 1
ATOM 875 C C . THR A 1 115 ? 5.576 2.580 -14.686 1.00 90.25 115 THR A C 1
ATOM 877 O O . THR A 1 115 ? 6.646 2.229 -15.190 1.00 90.25 115 THR A O 1
ATOM 880 N N . ALA A 1 116 ? 4.889 1.798 -13.853 1.00 91.50 116 ALA A N 1
ATOM 881 C CA . ALA A 1 116 ? 5.393 0.540 -13.334 1.00 91.50 116 ALA A CA 1
ATOM 882 C C . ALA A 1 116 ? 5.133 -0.623 -14.308 1.00 91.50 116 ALA A C 1
ATOM 884 O O . ALA A 1 116 ? 4.095 -0.675 -14.966 1.00 91.50 116 ALA A O 1
ATOM 885 N N . PRO A 1 117 ? 6.044 -1.605 -14.375 1.00 93.06 117 PRO A N 1
ATOM 886 C CA . PRO A 1 117 ? 5.797 -2.865 -15.069 1.00 93.06 117 PRO A CA 1
ATOM 887 C C . PRO A 1 117 ? 4.633 -3.653 -14.445 1.00 93.06 117 PRO A C 1
ATOM 889 O O . PRO A 1 117 ? 4.518 -3.702 -13.219 1.00 93.06 117 PRO A O 1
ATOM 892 N N . ASP A 1 118 ? 3.847 -4.358 -15.267 1.00 93.88 118 ASP A N 1
ATOM 893 C CA . ASP A 1 118 ? 2.655 -5.108 -14.826 1.00 93.88 118 ASP A CA 1
ATOM 894 C C . ASP A 1 118 ? 2.872 -6.007 -13.592 1.00 93.88 118 ASP A C 1
ATOM 896 O O . ASP A 1 118 ? 2.028 -5.983 -12.696 1.00 93.88 118 ASP A O 1
ATOM 900 N N . PRO A 1 119 ? 3.983 -6.772 -13.455 1.00 95.56 119 PRO A N 1
ATOM 901 C CA . PRO A 1 119 ? 4.196 -7.605 -12.269 1.00 95.56 119 PRO A CA 1
ATOM 902 C C . PRO A 1 119 ? 4.321 -6.792 -10.977 1.00 95.56 119 PRO A C 1
ATOM 904 O O . PRO A 1 119 ? 3.902 -7.246 -9.913 1.00 95.56 119 PRO A O 1
ATOM 907 N N . VAL A 1 120 ? 4.913 -5.599 -11.070 1.00 96.38 120 VAL A N 1
ATOM 908 C CA . VAL A 1 120 ? 5.119 -4.692 -9.940 1.00 96.38 120 VAL A CA 1
ATOM 909 C C . VAL A 1 120 ? 3.799 -4.023 -9.570 1.00 96.38 120 VAL A C 1
ATOM 911 O O . VAL A 1 120 ? 3.442 -4.005 -8.393 1.00 96.38 120 VAL A O 1
ATOM 914 N N . LEU A 1 121 ? 3.043 -3.552 -10.567 1.00 97.12 121 LEU A N 1
ATOM 915 C CA . LEU A 1 121 ? 1.710 -2.986 -10.364 1.00 97.12 121 LEU A CA 1
ATOM 916 C C . LEU A 1 121 ? 0.753 -4.007 -9.735 1.00 97.12 121 LEU A C 1
ATOM 918 O O . LEU A 1 121 ? 0.133 -3.710 -8.721 1.00 97.12 121 LEU A O 1
ATOM 922 N N . ALA A 1 122 ? 0.690 -5.230 -10.267 1.00 98.00 122 ALA A N 1
ATOM 923 C CA . ALA A 1 122 ? -0.189 -6.275 -9.742 1.00 98.00 122 ALA A CA 1
ATOM 924 C C . ALA A 1 122 ? 0.137 -6.639 -8.283 1.00 98.00 122 ALA A C 1
ATOM 926 O O . ALA A 1 122 ? -0.759 -6.924 -7.489 1.00 98.00 122 ALA A O 1
ATOM 927 N N . ALA A 1 123 ? 1.420 -6.629 -7.908 1.00 98.06 123 ALA A N 1
ATOM 928 C CA . ALA A 1 123 ? 1.821 -6.837 -6.521 1.00 98.06 123 ALA A CA 1
ATOM 929 C C . ALA A 1 123 ? 1.449 -5.643 -5.622 1.00 98.06 123 ALA A C 1
ATOM 931 O O . ALA A 1 123 ? 1.035 -5.853 -4.484 1.00 98.06 123 ALA A O 1
ATOM 932 N N . ALA A 1 124 ? 1.556 -4.410 -6.129 1.00 98.12 124 ALA A N 1
ATOM 933 C CA . ALA A 1 124 ? 1.138 -3.206 -5.412 1.00 98.12 124 ALA A CA 1
ATOM 934 C C . ALA A 1 124 ? -0.378 -3.193 -5.163 1.00 98.12 124 ALA A C 1
ATOM 936 O O . ALA A 1 124 ? -0.810 -2.971 -4.036 1.00 98.12 124 ALA A O 1
ATOM 937 N N . GLU A 1 125 ? -1.178 -3.497 -6.188 1.00 98.25 125 GLU A N 1
ATOM 938 C CA . GLU A 1 125 ? -2.640 -3.569 -6.095 1.00 98.25 125 GLU A CA 1
ATOM 939 C C . GLU A 1 125 ? -3.097 -4.663 -5.122 1.00 98.25 125 GLU A C 1
ATOM 941 O O . GLU A 1 125 ? -4.022 -4.442 -4.346 1.00 98.25 125 GLU A O 1
ATOM 946 N N . SER A 1 126 ? -2.414 -5.814 -5.103 1.00 98.25 126 SER A N 1
ATOM 947 C CA . SER A 1 126 ? -2.668 -6.899 -4.142 1.00 98.25 126 SER A CA 1
ATOM 948 C C . SER A 1 126 ? -2.449 -6.444 -2.693 1.00 98.25 126 SER A C 1
ATOM 950 O O . SER A 1 126 ? -3.322 -6.625 -1.843 1.00 98.25 126 SER A O 1
ATOM 952 N N . ALA A 1 127 ? -1.313 -5.795 -2.418 1.00 97.88 127 ALA A N 1
ATOM 953 C CA . ALA A 1 127 ? -0.997 -5.279 -1.089 1.00 97.88 127 ALA A CA 1
ATOM 954 C C . ALA A 1 127 ? -1.935 -4.133 -0.670 1.00 97.88 127 ALA A C 1
ATOM 956 O O . ALA A 1 127 ? -2.374 -4.091 0.479 1.00 97.88 127 ALA A O 1
ATOM 957 N N . PHE A 1 128 ? -2.271 -3.234 -1.600 1.00 98.12 128 PHE A N 1
ATOM 958 C CA . PHE A 1 128 ? -3.224 -2.151 -1.369 1.00 98.12 128 PHE A CA 1
ATOM 959 C C . PHE A 1 128 ? -4.611 -2.698 -1.025 1.00 98.12 128 PHE A C 1
ATOM 961 O O . PHE A 1 128 ? -5.135 -2.378 0.035 1.00 98.12 128 PHE A O 1
ATOM 968 N N . ALA A 1 129 ? -5.156 -3.599 -1.847 1.00 97.38 129 ALA A N 1
ATOM 969 C CA . ALA A 1 129 ? -6.459 -4.211 -1.602 1.00 97.38 129 ALA A CA 1
ATOM 970 C C . ALA A 1 129 ? -6.515 -4.935 -0.248 1.00 97.38 129 ALA A C 1
ATOM 972 O O . ALA A 1 129 ? -7.517 -4.849 0.458 1.00 97.38 129 ALA A O 1
ATOM 973 N N . PHE A 1 130 ? -5.431 -5.616 0.136 1.00 96.62 130 PHE A N 1
ATOM 974 C CA . PHE A 1 130 ? -5.322 -6.254 1.445 1.00 96.62 130 PHE A CA 1
ATOM 975 C C . PHE A 1 130 ? -5.386 -5.246 2.604 1.00 96.62 130 PHE A C 1
ATOM 977 O O . PHE A 1 130 ? -6.152 -5.457 3.542 1.00 96.62 130 PHE A O 1
ATOM 984 N N . LEU A 1 131 ? -4.616 -4.154 2.543 1.00 95.81 131 LEU A N 1
ATOM 985 C CA . LEU A 1 131 ? -4.618 -3.127 3.591 1.00 95.81 131 LEU A CA 1
ATOM 986 C C . LEU A 1 131 ? -5.944 -2.362 3.649 1.00 95.81 131 LEU A C 1
ATOM 988 O O . LEU A 1 131 ? -6.424 -2.085 4.744 1.00 95.81 131 LEU A O 1
ATOM 992 N N . THR A 1 132 ? -6.558 -2.065 2.502 1.00 94.00 132 THR A N 1
ATOM 993 C CA . THR A 1 132 ? -7.878 -1.426 2.445 1.00 94.00 132 THR A CA 1
ATOM 994 C C . THR A 1 132 ? -8.941 -2.314 3.081 1.00 94.00 132 THR A C 1
ATOM 996 O O . THR A 1 132 ? -9.676 -1.842 3.942 1.00 94.00 132 THR A O 1
ATOM 999 N N . ALA A 1 133 ? -8.979 -3.607 2.739 1.00 92.12 133 ALA A N 1
ATOM 1000 C CA . ALA A 1 133 ? -9.913 -4.547 3.356 1.00 92.12 133 ALA A CA 1
ATOM 1001 C C . ALA A 1 133 ? -9.717 -4.620 4.878 1.00 92.12 133 ALA A C 1
ATOM 1003 O O . ALA A 1 133 ? -10.678 -4.485 5.627 1.00 92.12 133 ALA A O 1
ATOM 1004 N N . ALA A 1 134 ? -8.469 -4.730 5.347 1.00 91.69 134 ALA A N 1
ATOM 1005 C CA . ALA A 1 134 ? -8.170 -4.727 6.779 1.00 91.69 134 ALA A CA 1
ATOM 1006 C C . ALA A 1 134 ? -8.568 -3.411 7.474 1.00 91.69 134 ALA A C 1
ATOM 1008 O O . ALA A 1 134 ? -8.994 -3.437 8.625 1.00 91.69 134 ALA A O 1
ATOM 1009 N N . SER A 1 135 ? -8.455 -2.269 6.787 1.00 89.19 135 SER A N 1
ATOM 1010 C CA . SER A 1 135 ? -8.876 -0.972 7.331 1.00 89.19 135 SER A CA 1
ATOM 1011 C C . SER A 1 135 ? -10.390 -0.788 7.404 1.00 89.19 135 SER A C 1
ATOM 1013 O O . SER A 1 135 ? -10.848 -0.027 8.246 1.00 89.19 135 SER A O 1
ATOM 1015 N N . SER A 1 136 ? -11.154 -1.477 6.553 1.00 86.31 136 SER A N 1
ATOM 1016 C CA . SER A 1 136 ? -12.619 -1.412 6.543 1.00 86.31 136 SER A CA 1
ATOM 1017 C C . SER A 1 136 ? -13.259 -2.451 7.464 1.00 86.31 136 SER A C 1
ATOM 1019 O O . SER A 1 136 ? -14.200 -2.137 8.183 1.00 86.31 136 SER A O 1
ATOM 1021 N N . ASP A 1 137 ? -12.743 -3.681 7.466 1.00 85.25 137 ASP A N 1
ATOM 1022 C CA . ASP A 1 137 ? -13.347 -4.801 8.201 1.00 85.25 137 ASP A CA 1
ATOM 1023 C C . ASP A 1 137 ? -12.796 -4.944 9.635 1.00 85.25 137 ASP A C 1
ATOM 1025 O O . ASP A 1 137 ? -13.379 -5.642 10.479 1.00 85.25 137 ASP A O 1
ATOM 1029 N N . GLY A 1 138 ? -11.661 -4.289 9.901 1.00 84.06 138 GLY A N 1
ATOM 1030 C CA . GLY A 1 138 ? -10.828 -4.486 11.080 1.00 84.06 138 GLY A CA 1
ATOM 1031 C C . GLY A 1 138 ? -10.089 -5.830 11.074 1.00 84.06 138 GLY A C 1
ATOM 1032 O O . GLY A 1 138 ? -10.170 -6.621 10.132 1.00 84.06 138 GLY A O 1
ATOM 1033 N N . ILE A 1 139 ? -9.321 -6.087 12.136 1.00 87.50 139 ILE A N 1
ATOM 1034 C CA . ILE A 1 139 ? -8.441 -7.260 12.240 1.00 87.50 139 ILE A CA 1
ATOM 1035 C C . ILE A 1 139 ? -8.893 -8.151 13.399 1.00 87.50 139 ILE A C 1
ATOM 1037 O O . ILE A 1 139 ? -8.839 -7.741 14.554 1.00 87.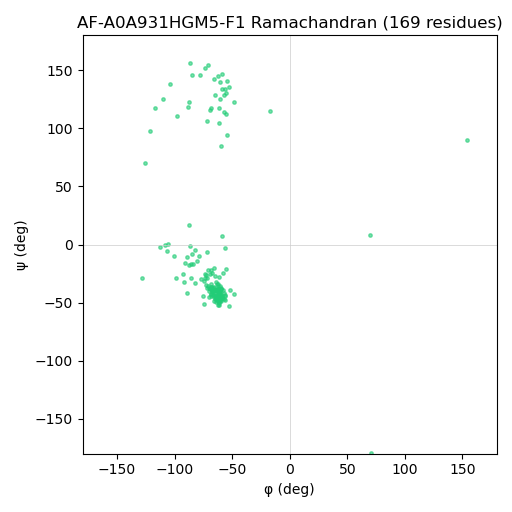50 139 ILE A O 1
ATOM 1041 N N . ASP A 1 140 ? -9.297 -9.385 13.085 1.00 86.75 140 ASP A N 1
ATOM 1042 C CA . ASP A 1 140 ? -9.654 -10.411 14.082 1.00 86.75 140 ASP A CA 1
ATOM 1043 C C . ASP A 1 140 ? -8.473 -11.305 14.486 1.00 86.75 140 ASP A C 1
ATOM 1045 O O . ASP A 1 140 ? -8.399 -11.784 15.616 1.00 86.75 140 ASP A O 1
ATOM 1049 N N . ASP A 1 141 ? -7.558 -11.552 13.548 1.00 90.81 141 ASP A N 1
ATOM 1050 C CA . ASP A 1 141 ? -6.384 -12.410 13.711 1.00 90.81 141 ASP A CA 1
ATOM 1051 C C . ASP A 1 141 ? -5.124 -11.581 13.443 1.00 90.81 141 ASP A C 1
ATOM 1053 O O . ASP A 1 141 ? -4.744 -11.349 12.291 1.00 90.81 141 ASP A O 1
ATOM 1057 N N . GLN A 1 142 ? -4.496 -11.094 14.516 1.00 90.00 142 GLN A N 1
ATOM 1058 C CA . GLN A 1 142 ? -3.313 -10.234 14.431 1.00 90.00 142 GLN A CA 1
ATOM 1059 C C . GLN A 1 142 ? -2.099 -10.961 13.841 1.00 90.00 142 GLN A C 1
ATOM 1061 O O . GLN A 1 142 ? -1.364 -10.376 13.040 1.00 90.00 142 GLN A O 1
ATOM 1066 N N . ASP A 1 143 ? -1.897 -12.229 14.202 1.00 92.94 143 ASP A N 1
ATOM 1067 C CA . ASP A 1 143 ? -0.777 -13.024 13.698 1.00 92.94 143 ASP A CA 1
ATOM 1068 C C . ASP A 1 143 ? -0.982 -13.340 12.211 1.00 92.94 143 ASP A C 1
ATOM 1070 O O . ASP A 1 143 ? -0.085 -13.109 11.395 1.00 92.94 143 ASP A O 1
ATOM 1074 N N . GLY A 1 144 ? -2.196 -13.747 11.826 1.00 94.25 144 GLY A N 1
ATOM 1075 C CA . GLY A 1 144 ? -2.562 -13.961 10.427 1.00 94.25 144 GLY A CA 1
ATOM 1076 C C . GLY A 1 144 ? -2.471 -12.689 9.580 1.00 94.25 144 GLY A C 1
ATOM 1077 O O . GLY A 1 144 ? -1.960 -12.729 8.455 1.00 94.25 144 GLY A O 1
ATOM 1078 N N . PHE A 1 145 ? -2.897 -11.539 10.114 1.00 94.19 145 PHE A N 1
ATOM 1079 C CA . PHE A 1 145 ? -2.742 -10.237 9.458 1.00 94.19 145 PHE A CA 1
ATOM 1080 C C . PHE A 1 145 ? -1.266 -9.901 9.222 1.00 94.19 145 PHE A C 1
ATOM 1082 O O . PHE A 1 145 ? -0.882 -9.525 8.109 1.00 94.19 145 PHE A O 1
ATOM 1089 N N . ARG A 1 146 ? -0.419 -10.088 10.239 1.00 95.12 146 ARG A N 1
ATOM 1090 C CA . ARG A 1 146 ? 1.022 -9.838 10.150 1.00 95.12 146 ARG A CA 1
ATOM 1091 C C . ARG A 1 146 ? 1.701 -10.738 9.122 1.00 95.12 146 ARG A C 1
ATOM 1093 O O . ARG A 1 146 ? 2.444 -10.241 8.272 1.00 95.12 146 ARG A O 1
ATOM 1100 N N . ASP A 1 147 ? 1.437 -12.038 9.160 1.00 97.19 147 ASP A N 1
ATOM 1101 C CA . ASP A 1 147 ? 2.039 -13.000 8.234 1.00 97.19 147 ASP A CA 1
ATOM 1102 C C . ASP A 1 147 ? 1.605 -12.747 6.787 1.00 97.19 147 ASP A C 1
ATOM 1104 O O . ASP A 1 147 ? 2.419 -12.800 5.849 1.00 97.19 147 ASP A O 1
ATOM 1108 N N . ARG A 1 148 ? 0.331 -12.393 6.592 1.00 96.75 148 ARG A N 1
ATOM 1109 C CA . ARG A 1 148 ? -0.189 -12.017 5.279 1.00 96.75 148 ARG A CA 1
ATOM 1110 C C . ARG A 1 148 ? 0.431 -10.720 4.773 1.00 96.75 148 ARG A C 1
ATOM 1112 O O . ARG A 1 148 ? 0.874 -10.688 3.625 1.00 96.75 148 ARG A O 1
ATOM 1119 N N . TYR A 1 149 ? 0.566 -9.698 5.618 1.00 97.69 149 TYR A N 1
ATOM 1120 C CA . TYR A 1 149 ? 1.239 -8.455 5.236 1.00 97.69 149 TYR A CA 1
ATOM 1121 C C . TYR A 1 149 ? 2.690 -8.698 4.799 1.00 97.69 149 TYR A C 1
ATOM 1123 O O . TYR A 1 149 ? 3.125 -8.218 3.751 1.00 97.69 149 TYR A O 1
ATOM 1131 N N . VAL A 1 150 ? 3.442 -9.503 5.557 1.00 98.00 150 VAL A N 1
ATOM 1132 C CA . VAL A 1 150 ? 4.824 -9.869 5.207 1.00 98.00 150 VAL A CA 1
ATOM 1133 C C . VAL A 1 150 ? 4.884 -10.592 3.858 1.00 98.00 150 VAL A C 1
ATOM 1135 O O . VAL A 1 150 ? 5.819 -10.370 3.083 1.00 98.00 150 VAL A O 1
ATOM 1138 N N . THR A 1 151 ? 3.893 -11.430 3.556 1.00 98.25 151 THR A N 1
ATOM 1139 C CA . THR A 1 151 ? 3.778 -12.131 2.270 1.00 98.25 151 THR A CA 1
ATOM 1140 C C . THR A 1 151 ? 3.538 -11.157 1.115 1.00 98.25 151 THR A C 1
ATOM 1142 O O . THR A 1 151 ? 4.277 -11.199 0.129 1.00 98.25 151 THR A O 1
ATOM 1145 N N . GLU A 1 152 ? 2.583 -10.233 1.248 1.00 97.94 152 GLU A N 1
ATOM 1146 C CA . GLU A 1 152 ? 2.307 -9.199 0.238 1.00 97.94 152 GLU A CA 1
ATOM 1147 C C . GLU A 1 152 ? 3.525 -8.286 0.016 1.00 97.94 152 GLU A C 1
ATOM 1149 O O . GLU A 1 152 ? 3.949 -8.050 -1.119 1.00 97.94 152 GLU A O 1
ATOM 1154 N N . LYS A 1 153 ? 4.183 -7.858 1.101 1.00 98.12 153 LYS A N 1
ATOM 1155 C CA . LYS A 1 153 ? 5.407 -7.048 1.041 1.00 98.12 153 LYS A CA 1
ATOM 1156 C C . LYS A 1 153 ? 6.538 -7.764 0.304 1.00 98.12 153 LYS A C 1
ATOM 1158 O O . LYS A 1 153 ? 7.211 -7.160 -0.533 1.00 98.12 153 LYS A O 1
ATOM 1163 N N . ARG A 1 154 ? 6.765 -9.051 0.593 1.00 98.25 154 ARG A N 1
ATOM 1164 C CA . ARG A 1 154 ? 7.775 -9.862 -0.112 1.00 98.25 154 ARG A CA 1
ATOM 1165 C C . ARG A 1 154 ? 7.445 -9.984 -1.592 1.00 98.25 154 ARG A C 1
ATOM 1167 O O . ARG A 1 154 ? 8.322 -9.737 -2.413 1.00 98.25 154 ARG A O 1
ATOM 1174 N N . ARG A 1 155 ? 6.185 -10.268 -1.929 1.00 98.19 155 ARG A N 1
ATOM 1175 C CA . ARG A 1 155 ? 5.717 -10.359 -3.318 1.00 98.19 155 ARG A CA 1
ATOM 1176 C C . ARG A 1 155 ? 6.003 -9.077 -4.099 1.00 98.19 155 ARG A C 1
ATOM 1178 O O . ARG A 1 155 ? 6.510 -9.153 -5.216 1.00 98.19 155 ARG A O 1
ATOM 1185 N N . PHE A 1 156 ? 5.743 -7.914 -3.503 1.00 98.00 156 PHE A N 1
ATOM 1186 C CA . PHE A 1 156 ? 6.076 -6.621 -4.102 1.00 98.00 156 PHE A CA 1
ATOM 1187 C C . PHE A 1 156 ? 7.584 -6.455 -4.330 1.00 98.00 156 PHE A C 1
ATOM 1189 O O . PHE A 1 156 ? 8.025 -6.148 -5.439 1.00 98.00 156 PHE A O 1
ATOM 1196 N N . VAL A 1 157 ? 8.399 -6.708 -3.303 1.00 96.75 157 VAL A N 1
ATOM 1197 C CA . VAL A 1 157 ? 9.864 -6.589 -3.397 1.00 96.75 157 VAL A CA 1
ATOM 1198 C C . VAL A 1 157 ? 10.444 -7.540 -4.448 1.00 96.75 157 VAL A C 1
ATOM 1200 O O . VAL A 1 157 ? 11.333 -7.150 -5.209 1.00 96.75 157 VAL A O 1
ATOM 1203 N N . ASP A 1 158 ? 9.939 -8.767 -4.526 1.00 96.19 158 ASP A N 1
ATOM 1204 C CA . ASP A 1 158 ? 10.393 -9.767 -5.490 1.00 96.19 158 ASP A CA 1
ATOM 1205 C C . ASP A 1 158 ? 9.962 -9.416 -6.921 1.00 96.19 158 ASP A C 1
ATOM 1207 O O . ASP A 1 158 ? 10.748 -9.591 -7.857 1.00 96.19 158 ASP A O 1
ATOM 1211 N N . ALA A 1 159 ? 8.776 -8.827 -7.112 1.00 95.44 159 ALA A N 1
ATOM 1212 C CA . ALA A 1 159 ? 8.355 -8.282 -8.403 1.00 95.44 159 ALA A CA 1
ATOM 1213 C C . ALA A 1 159 ? 9.291 -7.154 -8.876 1.00 95.44 159 ALA A C 1
ATOM 1215 O O . ALA A 1 159 ? 9.738 -7.151 -10.027 1.00 95.44 159 ALA A O 1
ATOM 1216 N N . VAL A 1 160 ? 9.670 -6.235 -7.980 1.00 93.75 160 VAL A N 1
ATOM 1217 C CA . VAL A 1 160 ? 10.620 -5.154 -8.298 1.00 93.75 160 VAL A CA 1
ATOM 1218 C C . VAL A 1 160 ? 11.996 -5.725 -8.658 1.00 93.75 160 VAL A C 1
ATOM 1220 O O . VAL A 1 160 ? 12.584 -5.337 -9.668 1.00 93.75 160 VAL A O 1
ATOM 1223 N N . ARG A 1 161 ? 12.513 -6.676 -7.870 1.00 92.00 161 ARG A N 1
ATOM 1224 C CA . ARG A 1 161 ? 13.837 -7.287 -8.094 1.00 92.00 161 ARG A CA 1
ATOM 1225 C C . ARG A 1 161 ? 13.905 -8.121 -9.367 1.00 92.00 161 ARG A C 1
ATOM 1227 O O . ARG A 1 161 ? 14.912 -8.071 -10.065 1.00 92.00 161 ARG A O 1
ATOM 1234 N N . SER A 1 162 ? 12.864 -8.895 -9.657 1.00 90.50 162 SER A N 1
ATOM 1235 C CA . SER A 1 162 ? 12.806 -9.727 -10.864 1.00 90.50 162 SER A CA 1
ATOM 1236 C C . SER A 1 162 ? 12.694 -8.884 -12.132 1.00 90.50 162 SER A C 1
ATOM 1238 O O . SER A 1 162 ? 13.293 -9.233 -13.148 1.00 90.50 162 SER A O 1
ATOM 1240 N N . THR A 1 163 ? 11.997 -7.748 -12.062 1.00 88.75 163 THR A N 1
ATOM 1241 C CA . THR A 1 163 ? 11.878 -6.825 -13.197 1.00 88.75 163 THR A CA 1
ATOM 1242 C C . THR A 1 163 ? 13.142 -5.988 -13.409 1.00 88.75 163 THR A C 1
ATOM 1244 O O . THR A 1 163 ? 13.485 -5.645 -14.542 1.00 88.75 163 THR A O 1
ATOM 1247 N N . HIS A 1 164 ? 13.875 -5.712 -12.328 1.00 85.19 164 HIS A N 1
ATOM 1248 C CA . HIS A 1 164 ? 15.116 -4.941 -12.339 1.00 85.19 164 HIS A CA 1
ATOM 1249 C C . HIS A 1 164 ? 16.261 -5.717 -11.672 1.00 85.19 164 HIS A C 1
ATOM 1251 O O . HIS A 1 164 ? 16.709 -5.349 -10.578 1.00 85.19 164 HIS A O 1
ATOM 1257 N N . PRO A 1 165 ? 16.751 -6.799 -12.306 1.00 75.38 165 PRO A N 1
ATOM 1258 C CA . PRO A 1 165 ? 17.804 -7.618 -11.731 1.00 75.38 165 PRO A CA 1
ATOM 1259 C C . PRO A 1 165 ? 19.072 -6.781 -11.501 1.00 75.38 165 PRO A C 1
ATOM 1261 O O . PRO A 1 165 ? 19.428 -5.947 -12.344 1.00 75.38 165 PRO A O 1
ATOM 1264 N N . PRO A 1 166 ? 19.778 -6.984 -10.373 1.00 69.12 166 PRO A N 1
ATOM 1265 C CA . PRO A 1 166 ? 21.015 -6.267 -10.098 1.00 69.12 166 PRO A CA 1
ATOM 1266 C C . PRO A 1 166 ? 22.041 -6.540 -11.202 1.00 69.12 16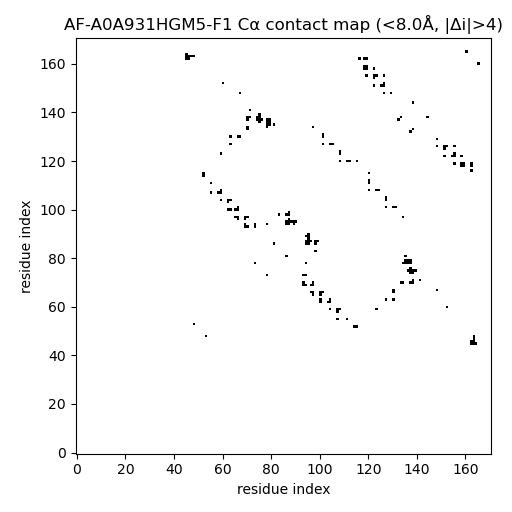6 PRO A C 1
ATOM 1268 O O . PRO A 1 166 ? 22.098 -7.636 -11.760 1.00 69.12 166 PRO A O 1
ATOM 1271 N N . ALA A 1 167 ? 22.880 -5.547 -11.506 1.00 65.25 167 ALA A N 1
ATOM 1272 C CA . ALA A 1 167 ? 23.840 -5.604 -12.614 1.00 65.25 167 ALA A CA 1
ATOM 1273 C C . ALA A 1 167 ? 24.800 -6.814 -12.558 1.00 65.25 167 ALA A C 1
ATOM 1275 O O . ALA A 1 167 ? 25.339 -7.214 -13.587 1.00 65.25 167 ALA A O 1
ATOM 1276 N N . THR A 1 168 ? 24.983 -7.408 -11.376 1.00 59.81 168 THR A N 1
ATOM 1277 C CA . THR A 1 168 ? 25.823 -8.584 -11.112 1.00 59.81 168 THR A CA 1
ATOM 1278 C C . THR A 1 168 ? 25.139 -9.930 -11.370 1.00 59.81 168 THR A C 1
ATOM 1280 O O . THR A 1 168 ? 25.810 -10.952 -11.332 1.00 59.81 168 THR A O 1
ATOM 1283 N N . ALA A 1 169 ? 23.832 -9.964 -11.647 1.00 56.38 169 ALA A N 1
ATOM 1284 C CA . ALA A 1 169 ? 23.075 -11.198 -11.887 1.00 56.38 169 ALA A CA 1
ATOM 1285 C C . ALA A 1 169 ? 23.087 -11.661 -13.361 1.00 56.38 169 ALA A C 1
ATOM 1287 O O . ALA A 1 169 ? 22.244 -12.463 -13.764 1.00 56.38 169 ALA A O 1
ATOM 1288 N N . ARG A 1 170 ? 24.012 -11.149 -14.185 1.00 49.53 170 ARG A N 1
ATOM 1289 C CA . ARG A 1 170 ? 24.201 -11.621 -15.565 1.00 49.53 170 ARG A CA 1
ATOM 1290 C C . ARG A 1 170 ? 25.183 -12.805 -15.567 1.00 49.53 170 ARG A C 1
ATOM 1292 O O . ARG A 1 170 ? 26.283 -12.618 -15.052 1.00 49.53 170 ARG A O 1
ATOM 1299 N N . PRO A 1 171 ? 24.803 -13.986 -16.092 1.00 52.09 171 PRO A N 1
ATOM 1300 C CA . PRO A 1 171 ? 25.745 -15.077 -16.338 1.00 52.09 171 PRO A CA 1
ATOM 1301 C C . PRO A 1 171 ? 26.759 -14.720 -17.431 1.00 52.09 171 PRO A C 1
ATOM 1303 O O . PRO A 1 171 ? 26.427 -13.876 -18.300 1.00 52.09 171 PRO A O 1
#

Secondary structure (DSSP, 8-state):
---TTGGGSS----TT-TTHHHHHHHHHHHHHGGGS-------PPPPPPPHHHHHHHHHHHHHHHHHHHHHHHS-HHHHTT--HHHHHH-S-HHHHHHHHHHHHHHHHHHHHHHHS-HHHHHHHHHHHHHHHHHHHH--S-HHHHHHHHHHHHHHHHHHHHHHS--TT---

Nearest PDB structures (foldseek):
  6ff6-assembly1_A-2  TM=6.109E-01  e=1.821E+00  synthetic construct
  6fes-assembly1_A  TM=5.854E-01  e=6.449E+00  synthetic construct